Protein AF-A0A8T6Q153-F1 (afdb_monomer)

Radius of gyration: 11.54 Å; Cα contacts (8 Å, |Δi|>4): 55; chains: 1; bounding box: 26×25×30 Å

Structure (mmCIF, N/CA/C/O backbone):
data_AF-A0A8T6Q153-F1
#
_entry.id   AF-A0A8T6Q153-F1
#
loop_
_atom_site.group_PDB
_atom_site.id
_atom_site.type_symbol
_atom_site.label_atom_id
_atom_site.label_alt_id
_atom_site.label_comp_id
_atom_site.label_asym_id
_atom_site.label_entity_id
_atom_site.label_seq_id
_atom_site.pdbx_PDB_ins_code
_atom_site.Cartn_x
_atom_site.Cartn_y
_atom_site.Cartn_z
_atom_site.occupancy
_atom_site.B_iso_or_equiv
_atom_site.auth_seq_id
_atom_site.auth_comp_id
_atom_site.auth_asym_id
_atom_site.auth_atom_id
_atom_site.pdbx_PDB_model_num
ATOM 1 N N . MET A 1 1 ? -8.298 7.581 -4.790 1.00 91.44 1 MET A N 1
ATOM 2 C CA . MET A 1 1 ? -7.137 7.676 -3.864 1.00 91.44 1 MET A CA 1
ATOM 3 C C . MET A 1 1 ? -5.798 7.721 -4.620 1.00 91.44 1 MET A C 1
ATOM 5 O O . MET A 1 1 ? -5.794 7.514 -5.827 1.00 91.44 1 MET A O 1
ATOM 9 N N . LYS A 1 2 ? -4.661 7.996 -3.956 1.00 93.81 2 LYS A N 1
ATOM 10 C CA . LYS A 1 2 ? -3.315 7.999 -4.577 1.00 93.81 2 LYS A CA 1
ATOM 11 C C . LYS A 1 2 ? -2.427 6.902 -4.001 1.00 93.81 2 LYS A C 1
ATOM 13 O O . LYS A 1 2 ? -2.561 6.555 -2.829 1.00 93.81 2 LYS A O 1
ATOM 18 N N . ILE A 1 3 ? -1.511 6.392 -4.818 1.00 93.88 3 ILE A N 1
ATOM 19 C CA . ILE A 1 3 ? -0.454 5.492 -4.353 1.00 93.88 3 ILE A CA 1
ATOM 20 C C . ILE A 1 3 ? 0.557 6.317 -3.557 1.00 93.88 3 ILE A C 1
ATOM 22 O O . ILE A 1 3 ? 1.066 7.324 -4.047 1.00 93.88 3 ILE A O 1
ATOM 26 N N . ILE A 1 4 ? 0.850 5.890 -2.336 1.00 96.00 4 ILE A N 1
ATOM 27 C CA . ILE A 1 4 ? 1.782 6.556 -1.423 1.00 96.00 4 ILE A CA 1
ATOM 28 C C . ILE A 1 4 ? 3.008 5.681 -1.174 1.00 96.00 4 ILE A C 1
ATOM 30 O O . ILE A 1 4 ? 3.068 4.518 -1.585 1.00 96.00 4 ILE A O 1
ATOM 34 N N . THR A 1 5 ? 4.003 6.231 -0.484 1.00 95.88 5 THR A N 1
ATOM 35 C CA . THR A 1 5 ? 5.172 5.446 -0.090 1.00 95.88 5 THR A CA 1
ATOM 36 C C . THR A 1 5 ? 4.801 4.397 0.962 1.00 95.88 5 THR A C 1
ATOM 38 O O . THR A 1 5 ? 3.870 4.565 1.757 1.00 95.88 5 THR A O 1
ATOM 41 N N . ARG A 1 6 ? 5.595 3.321 1.041 1.00 94.81 6 ARG A N 1
ATOM 42 C CA . ARG A 1 6 ? 5.451 2.309 2.100 1.00 94.81 6 ARG A CA 1
ATOM 43 C C . ARG A 1 6 ? 5.529 2.939 3.494 1.00 94.81 6 ARG A C 1
ATOM 45 O O . ARG A 1 6 ? 4.760 2.570 4.374 1.00 94.81 6 ARG A O 1
ATOM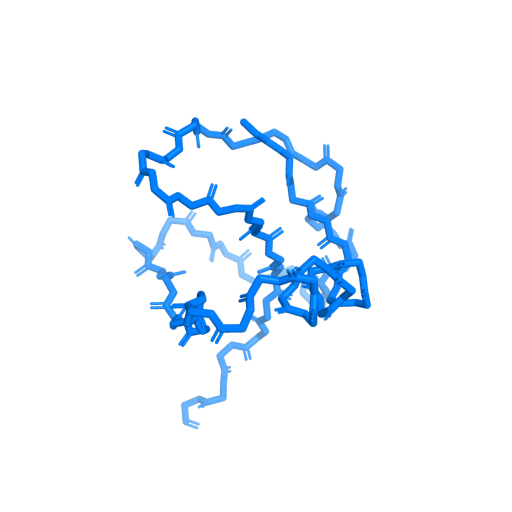 52 N N . GLY A 1 7 ? 6.430 3.900 3.706 1.00 96.06 7 GLY A N 1
ATOM 53 C CA . GLY A 1 7 ? 6.587 4.579 4.997 1.00 96.06 7 GLY A CA 1
ATOM 54 C C . GLY A 1 7 ? 5.324 5.322 5.439 1.00 96.06 7 GLY A C 1
ATOM 55 O O . GLY A 1 7 ? 4.908 5.203 6.594 1.00 96.06 7 GLY A O 1
ATOM 56 N N . GLU A 1 8 ? 4.675 6.034 4.517 1.00 96.38 8 GLU A N 1
ATOM 57 C CA . GLU A 1 8 ? 3.408 6.721 4.783 1.00 96.38 8 GLU A CA 1
ATOM 58 C C . GLU A 1 8 ? 2.274 5.733 5.065 1.00 96.38 8 GLU A C 1
ATOM 60 O O . GLU A 1 8 ? 1.565 5.895 6.059 1.00 96.38 8 GLU A O 1
ATOM 65 N N . ALA A 1 9 ? 2.156 4.665 4.270 1.00 95.69 9 ALA A N 1
ATOM 66 C CA . ALA A 1 9 ? 1.160 3.619 4.501 1.00 95.69 9 ALA A CA 1
ATOM 67 C C . ALA A 1 9 ? 1.336 2.957 5.878 1.00 95.69 9 ALA A C 1
ATOM 69 O O . ALA A 1 9 ? 0.367 2.775 6.614 1.00 95.69 9 ALA A O 1
ATOM 70 N N . MET A 1 10 ? 2.579 2.682 6.290 1.00 96.38 10 MET A N 1
ATOM 71 C CA . MET A 1 10 ? 2.872 2.135 7.619 1.00 96.38 10 MET A CA 1
ATOM 72 C C . MET A 1 10 ? 2.600 3.133 8.752 1.00 96.38 10 MET A C 1
ATOM 74 O O . MET A 1 10 ? 2.291 2.730 9.874 1.00 96.38 10 MET A O 1
ATOM 78 N N . ARG A 1 11 ? 2.709 4.444 8.505 1.00 97.12 11 ARG A N 1
ATOM 79 C CA . ARG A 1 11 ? 2.297 5.470 9.475 1.00 97.12 11 ARG A CA 1
ATOM 80 C C . ARG A 1 11 ? 0.780 5.460 9.674 1.00 97.12 11 ARG A C 1
ATOM 82 O O . ARG A 1 11 ? 0.347 5.465 10.821 1.00 97.12 11 ARG A O 1
ATOM 89 N N . ILE A 1 12 ? 0.005 5.348 8.595 1.00 96.31 12 ILE A N 1
ATOM 90 C CA . ILE A 1 12 ? -1.462 5.222 8.654 1.00 96.31 12 ILE A CA 1
ATOM 91 C C . ILE A 1 12 ? -1.869 3.918 9.350 1.00 96.31 12 ILE A C 1
ATOM 93 O O . ILE A 1 12 ? -2.729 3.940 10.228 1.00 96.31 12 ILE A O 1
ATOM 97 N N . HIS A 1 13 ? -1.219 2.796 9.024 1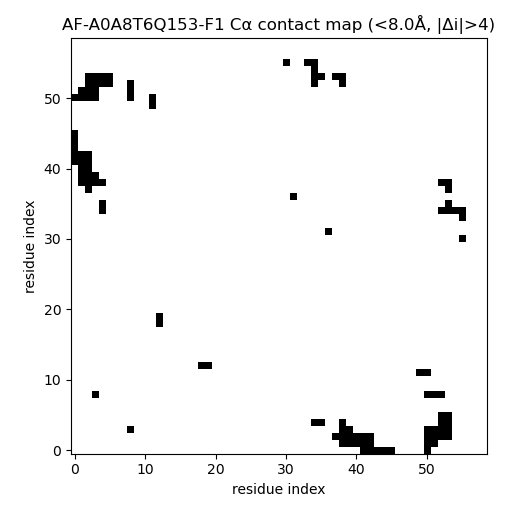.00 95.38 13 HIS A N 1
ATOM 98 C CA . HIS A 1 13 ? -1.491 1.502 9.657 1.00 95.38 13 HIS A CA 1
ATOM 99 C C . HIS A 1 13 ? -1.275 1.543 11.178 1.00 95.38 13 HIS A C 1
ATOM 101 O O . HIS A 1 13 ? -2.119 1.070 11.932 1.00 95.38 13 HIS A O 1
ATOM 107 N N . ARG A 1 14 ? -0.200 2.193 11.650 1.00 95.88 14 ARG A N 1
ATOM 108 C CA . ARG A 1 14 ? 0.058 2.377 13.092 1.00 95.88 14 ARG A CA 1
ATOM 109 C C . ARG A 1 14 ? -1.004 3.220 13.804 1.00 95.88 14 ARG A C 1
ATOM 111 O O . ARG A 1 14 ? -1.239 3.003 14.985 1.00 95.88 14 ARG A O 1
ATOM 118 N N . GLN A 1 15 ? -1.637 4.161 13.105 1.00 97.19 15 GLN A N 1
ATOM 119 C CA . GLN A 1 15 ? -2.743 4.963 13.647 1.00 97.19 15 GLN A CA 1
ATOM 120 C C . GLN A 1 15 ? -4.072 4.190 13.688 1.00 97.19 15 GLN A C 1
ATOM 122 O O . GLN A 1 15 ? -4.960 4.551 14.452 1.00 97.19 15 GLN A O 1
ATOM 127 N N . HIS A 1 16 ? -4.202 3.118 12.900 1.00 95.81 16 HIS A N 1
ATOM 128 C CA . HIS A 1 16 ? -5.421 2.319 12.767 1.00 95.81 16 HIS A CA 1
ATOM 129 C C . HIS A 1 16 ? -5.108 0.838 13.035 1.00 95.81 16 HIS A C 1
ATOM 131 O O . HIS A 1 16 ? -5.049 0.050 12.090 1.00 95.81 16 HIS A O 1
ATOM 137 N N . PRO A 1 17 ? -4.914 0.414 14.296 1.00 90.25 17 PRO A N 1
ATOM 138 C CA . PRO A 1 17 ? -4.459 -0.944 14.623 1.00 90.25 17 PRO A CA 1
ATOM 139 C C . PRO A 1 17 ? -5.429 -2.061 14.200 1.00 90.25 17 PRO A C 1
ATOM 141 O O . PRO A 1 17 ? -5.006 -3.197 14.025 1.00 90.25 17 PRO A O 1
ATOM 144 N N . ALA A 1 18 ? -6.713 -1.750 13.986 1.00 94.69 18 ALA A N 1
ATOM 145 C CA . ALA A 1 18 ? -7.694 -2.691 13.433 1.00 94.69 18 ALA A CA 1
ATOM 146 C C . ALA A 1 18 ? -7.551 -2.910 11.911 1.00 94.69 18 ALA A C 1
ATOM 148 O O . ALA A 1 18 ? -8.154 -3.827 11.353 1.00 94.69 18 ALA A O 1
ATOM 149 N N . SER A 1 19 ? -6.779 -2.063 11.223 1.00 94.25 19 SER A N 1
ATOM 150 C CA . SER A 1 19 ? -6.506 -2.220 9.794 1.00 94.25 19 SER A CA 1
ATOM 151 C C . SER A 1 19 ? -5.567 -3.401 9.542 1.00 94.25 19 SER A C 1
ATOM 153 O O . SER A 1 19 ? -4.778 -3.790 10.399 1.00 94.25 19 SER A O 1
ATOM 155 N N . ARG A 1 20 ? -5.638 -3.986 8.344 1.00 94.19 20 ARG A N 1
ATOM 156 C CA . ARG A 1 20 ? -4.815 -5.135 7.947 1.00 94.19 20 ARG A CA 1
ATOM 157 C C . ARG A 1 20 ? -4.069 -4.820 6.660 1.00 94.19 20 ARG A C 1
ATOM 159 O O . ARG A 1 20 ? -4.647 -4.246 5.740 1.00 94.19 20 ARG A O 1
ATOM 166 N N . LEU A 1 21 ? -2.808 -5.241 6.581 1.00 92.62 21 LEU A N 1
ATOM 167 C CA . LEU A 1 21 ? -2.089 -5.298 5.312 1.00 92.62 21 LEU A CA 1
ATOM 168 C C . LEU A 1 21 ? -2.536 -6.549 4.556 1.00 92.62 21 LEU A C 1
ATOM 170 O O . LEU A 1 21 ? -2.565 -7.642 5.122 1.00 92.62 21 LEU A O 1
ATOM 174 N N . PHE A 1 22 ? -2.858 -6.394 3.277 1.00 89.62 22 PHE A N 1
ATOM 175 C CA . PHE A 1 22 ? -3.153 -7.512 2.393 1.00 89.62 22 PHE A CA 1
ATOM 176 C C . PHE A 1 22 ? -2.588 -7.238 0.994 1.00 89.62 22 PHE A C 1
ATOM 178 O O . PHE A 1 22 ? -2.611 -6.092 0.536 1.00 89.62 22 PHE A O 1
ATOM 185 N N . PRO A 1 23 ? -2.069 -8.264 0.302 1.00 88.44 23 PRO A N 1
ATOM 186 C CA . PRO A 1 23 ? -1.644 -8.113 -1.078 1.00 88.44 23 PRO A CA 1
ATOM 187 C C . PRO A 1 23 ? -2.869 -7.922 -1.977 1.00 88.44 23 PRO A C 1
ATOM 189 O O . PRO A 1 23 ? -3.791 -8.737 -1.979 1.00 88.44 23 PRO A O 1
ATOM 192 N N . PHE A 1 24 ? -2.857 -6.866 -2.787 1.00 83.25 24 PHE A N 1
ATOM 193 C CA . PHE A 1 24 ? -3.864 -6.621 -3.814 1.00 83.25 24 PHE A CA 1
ATOM 194 C C . PHE A 1 24 ? -3.181 -6.485 -5.169 1.00 83.25 24 PHE A C 1
ATOM 196 O O . PHE A 1 24 ? -2.402 -5.564 -5.400 1.00 83.25 24 PHE A O 1
ATOM 203 N N . CYS A 1 25 ? -3.455 -7.409 -6.086 1.00 77.44 25 CYS A N 1
ATOM 204 C CA . CYS A 1 25 ? -3.012 -7.266 -7.463 1.00 77.44 25 CYS A CA 1
ATOM 205 C C . CYS A 1 25 ? -3.992 -7.969 -8.395 1.00 77.44 25 CYS A C 1
ATOM 207 O O . CYS A 1 25 ? -4.273 -9.156 -8.264 1.00 77.44 25 CYS A O 1
ATOM 209 N N . THR A 1 26 ? -4.500 -7.195 -9.346 1.00 72.81 26 THR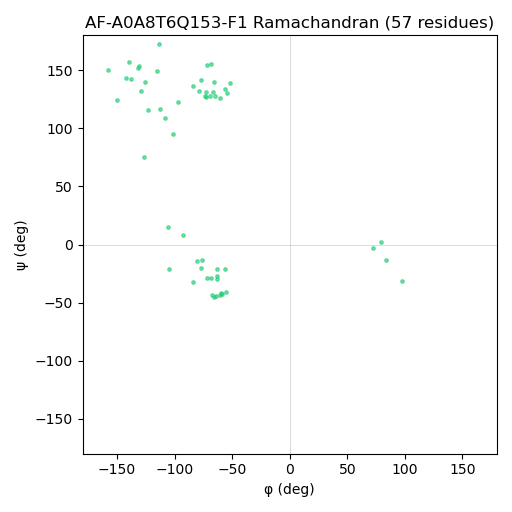 A N 1
ATOM 210 C CA . THR A 1 26 ? -5.452 -7.623 -10.374 1.00 72.81 26 THR A CA 1
ATOM 211 C C . THR A 1 26 ? -4.754 -8.073 -11.661 1.00 72.81 26 THR A C 1
ATOM 213 O O . THR A 1 26 ? -5.408 -8.238 -12.683 1.00 72.81 26 THR A O 1
ATOM 216 N N . GLY A 1 27 ? -3.419 -8.191 -11.654 1.00 74.81 27 GLY A N 1
ATOM 217 C CA . GLY A 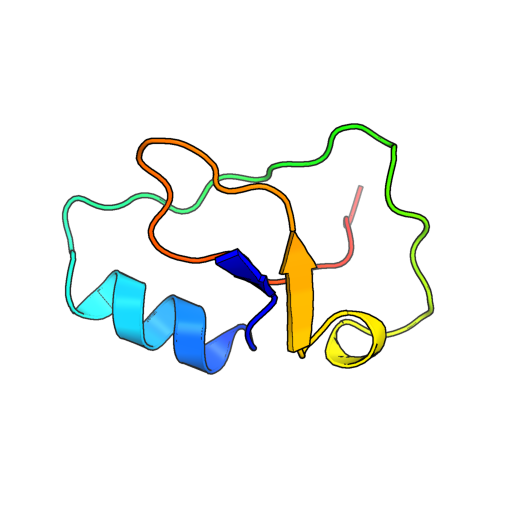1 27 ? -2.601 -8.453 -12.848 1.00 74.81 27 GLY A CA 1
A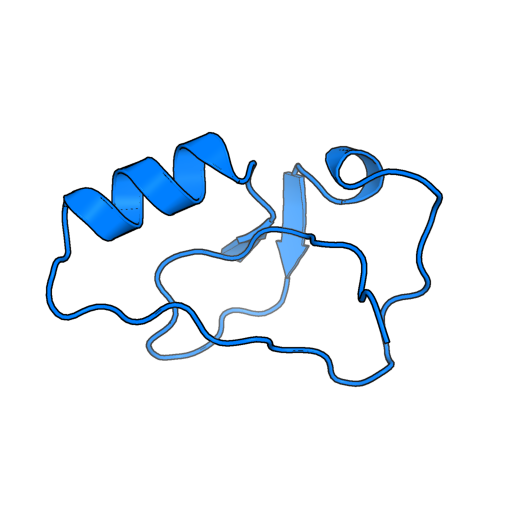TOM 218 C C . GLY A 1 27 ? -2.478 -7.262 -13.809 1.00 74.81 27 GLY A C 1
ATOM 219 O O . GLY A 1 27 ? -1.753 -7.340 -14.793 1.00 74.81 27 GLY A O 1
ATOM 220 N N . LYS A 1 28 ? -3.147 -6.138 -13.521 1.00 76.38 28 LYS A N 1
ATOM 221 C CA . LYS A 1 28 ? -3.209 -4.959 -14.404 1.00 76.38 28 LYS A CA 1
ATOM 222 C C . LYS A 1 28 ? -1.976 -4.054 -14.336 1.00 76.38 28 LYS A C 1
ATOM 224 O O . LYS A 1 28 ? -1.810 -3.189 -15.190 1.00 76.38 28 LYS A O 1
ATOM 229 N N . TYR A 1 29 ? -1.118 -4.227 -13.331 1.00 76.44 29 TYR A N 1
ATOM 230 C CA . TYR A 1 29 ? 0.030 -3.353 -13.096 1.00 76.44 29 TYR A CA 1
ATOM 231 C C . TYR A 1 29 ? 1.334 -4.076 -13.440 1.00 76.44 29 TYR A C 1
ATOM 233 O O . TYR A 1 29 ? 1.763 -4.981 -12.726 1.00 76.44 29 TYR A O 1
ATOM 241 N N . ARG A 1 30 ? 1.978 -3.665 -14.540 1.00 82.56 30 ARG A N 1
ATOM 242 C CA . ARG A 1 30 ? 3.311 -4.147 -14.929 1.00 82.56 30 ARG A CA 1
ATOM 243 C C . ARG A 1 30 ? 4.359 -3.542 -14.010 1.00 82.56 30 ARG A C 1
ATOM 245 O O . ARG A 1 30 ? 4.343 -2.328 -13.853 1.00 82.56 30 ARG A O 1
ATOM 252 N N . TRP A 1 31 ? 5.269 -4.352 -13.462 1.00 87.19 31 TRP A N 1
ATOM 253 C CA . TRP A 1 31 ? 6.405 -3.873 -12.663 1.00 87.19 31 TRP A CA 1
ATOM 254 C C . TRP A 1 31 ? 7.378 -3.031 -13.509 1.00 87.19 31 TRP A C 1
ATOM 256 O O . TRP A 1 31 ? 7.832 -3.489 -14.557 1.00 87.19 31 TRP A O 1
ATOM 266 N N . HIS A 1 32 ? 7.718 -1.824 -13.045 1.00 85.44 32 HIS A N 1
ATOM 267 C CA . HIS A 1 32 ? 8.592 -0.867 -13.747 1.00 85.44 32 HIS A CA 1
ATOM 268 C C . HIS A 1 32 ? 10.004 -0.742 -13.146 1.00 85.44 32 HIS A C 1
ATOM 270 O O . HIS A 1 32 ? 10.728 0.194 -13.460 1.00 85.44 32 HIS A O 1
ATOM 276 N N . GLY A 1 33 ? 10.416 -1.675 -12.285 1.00 85.56 33 GLY A N 1
ATOM 277 C CA . GLY A 1 33 ? 11.759 -1.686 -11.692 1.00 85.56 33 GLY A CA 1
ATOM 278 C C . GLY A 1 33 ? 11.826 -1.079 -10.291 1.00 85.56 33 GLY A C 1
ATOM 279 O O . GLY A 1 33 ? 12.576 -1.598 -9.468 1.00 85.56 33 GLY A O 1
ATOM 280 N N . SER A 1 34 ? 10.990 -0.084 -9.975 1.00 89.12 34 SER A N 1
ATOM 281 C CA . SER A 1 34 ? 10.900 0.492 -8.629 1.00 89.12 34 SER A CA 1
ATOM 282 C C . SER A 1 34 ? 9.466 0.789 -8.192 1.00 89.12 34 SER A C 1
ATOM 284 O O . SER A 1 34 ? 8.561 0.958 -9.012 1.00 89.12 34 SER A O 1
ATOM 286 N N . ALA A 1 35 ? 9.263 0.853 -6.874 1.00 89.19 35 ALA A N 1
ATOM 287 C CA . ALA A 1 35 ? 7.990 1.265 -6.292 1.00 89.19 35 ALA A CA 1
ATOM 288 C C . ALA A 1 35 ? 7.740 2.773 -6.477 1.00 89.19 35 ALA A C 1
ATOM 290 O O . ALA A 1 35 ? 6.583 3.176 -6.605 1.00 89.19 35 ALA A O 1
ATOM 291 N N . GLU A 1 36 ? 8.795 3.603 -6.557 1.00 90.25 36 GLU A N 1
ATOM 292 C CA . GLU A 1 36 ? 8.635 5.053 -6.754 1.00 90.25 36 GLU A CA 1
ATOM 293 C C . GLU A 1 36 ? 7.976 5.390 -8.088 1.00 90.25 36 GLU A C 1
ATOM 295 O O . GLU A 1 36 ? 7.272 6.391 -8.174 1.00 90.25 36 GLU A O 1
ATOM 300 N N . ALA A 1 37 ? 8.120 4.527 -9.100 1.00 91.12 37 ALA A N 1
ATOM 301 C CA . ALA A 1 37 ? 7.459 4.700 -10.389 1.00 91.12 37 ALA A CA 1
ATOM 302 C C . ALA A 1 37 ? 5.928 4.833 -10.270 1.00 91.12 37 ALA A C 1
ATOM 304 O O . ALA A 1 37 ? 5.295 5.353 -11.192 1.00 91.12 37 ALA A O 1
ATOM 305 N N . TYR A 1 38 ? 5.329 4.367 -9.167 1.00 91.00 38 TYR A N 1
ATOM 306 C CA . TYR A 1 38 ? 3.888 4.414 -8.912 1.00 91.00 38 TYR A CA 1
ATOM 307 C C . TYR A 1 38 ? 3.471 5.475 -7.899 1.00 91.00 38 TYR A C 1
ATOM 309 O O . TYR A 1 38 ? 2.302 5.852 -7.898 1.00 91.00 38 TYR A O 1
ATOM 317 N N . THR A 1 39 ? 4.379 5.947 -7.044 1.00 93.44 39 THR A N 1
ATOM 318 C CA . THR A 1 39 ? 4.059 6.946 -6.019 1.00 93.44 39 THR A CA 1
ATOM 319 C C . THR A 1 39 ? 3.452 8.194 -6.667 1.00 93.44 39 THR A C 1
ATOM 321 O O . THR A 1 39 ? 3.935 8.686 -7.682 1.00 93.44 39 THR A O 1
ATOM 324 N N . GLY A 1 40 ? 2.356 8.693 -6.101 1.00 93.38 40 GLY A N 1
ATOM 325 C CA . GLY A 1 40 ? 1.615 9.850 -6.601 1.00 93.38 40 GLY A CA 1
ATOM 326 C C . GLY A 1 40 ? 0.613 9.547 -7.718 1.00 93.38 40 GLY A C 1
ATOM 327 O O . GLY A 1 40 ? -0.247 10.391 -7.974 1.00 93.38 40 GLY A O 1
ATOM 328 N N . ARG A 1 41 ? 0.655 8.360 -8.346 1.00 92.06 41 ARG A N 1
ATOM 329 C CA . ARG A 1 41 ? -0.351 7.971 -9.346 1.00 92.06 41 ARG A CA 1
ATOM 330 C C . ARG A 1 41 ? -1.721 7.823 -8.697 1.00 92.06 41 ARG A C 1
ATOM 332 O O . ARG A 1 41 ? -1.855 7.282 -7.596 1.00 92.06 41 ARG A O 1
ATOM 339 N N . GLU A 1 42 ? -2.740 8.282 -9.410 1.00 91.94 42 GLU A N 1
ATOM 340 C CA . GLU A 1 42 ? -4.126 8.117 -8.996 1.00 91.94 42 GLU A CA 1
ATOM 341 C C . GLU A 1 42 ? -4.604 6.693 -9.261 1.00 91.94 42 GLU A C 1
ATOM 343 O O . GLU A 1 42 ? -4.277 6.076 -10.277 1.00 91.94 42 GLU A O 1
ATOM 348 N N . VAL A 1 43 ? -5.393 6.174 -8.328 1.00 87.88 43 VAL A N 1
ATOM 349 C CA . VAL A 1 43 ? -6.102 4.907 -8.466 1.00 87.88 43 VAL A CA 1
ATOM 350 C C . VAL A 1 43 ? -7.556 5.108 -8.074 1.00 87.88 43 VAL A C 1
ATOM 352 O O . VAL A 1 43 ? -7.897 5.989 -7.269 1.00 87.88 43 VAL A O 1
ATOM 355 N N . GLN A 1 44 ? -8.411 4.266 -8.650 1.00 88.81 44 GLN A N 1
ATOM 356 C CA . GLN A 1 44 ? -9.815 4.210 -8.277 1.00 88.81 44 GLN A CA 1
ATOM 357 C C . GLN A 1 44 ? -9.937 4.059 -6.761 1.00 88.81 44 GLN A C 1
ATOM 359 O O . GLN A 1 44 ? -9.150 3.353 -6.130 1.00 88.81 44 GLN A O 1
ATOM 364 N N . ASP A 1 45 ? -10.897 4.771 -6.185 1.00 88.69 45 ASP A N 1
ATOM 365 C CA . ASP A 1 45 ? -11.174 4.664 -4.764 1.00 88.69 45 ASP A CA 1
ATOM 366 C C . ASP A 1 45 ? -11.718 3.271 -4.431 1.00 88.69 45 ASP A C 1
ATOM 368 O O . ASP A 1 45 ? -12.596 2.762 -5.133 1.00 88.69 45 ASP A O 1
ATOM 372 N N . ILE A 1 46 ? -11.156 2.636 -3.402 1.00 88.81 46 ILE A N 1
ATOM 373 C CA . ILE A 1 46 ? -11.516 1.273 -3.007 1.00 88.81 46 ILE A CA 1
ATOM 374 C C . ILE A 1 46 ? -12.197 1.347 -1.636 1.00 88.81 46 ILE A C 1
ATOM 376 O O . ILE A 1 46 ? -11.541 1.724 -0.659 1.00 88.81 46 I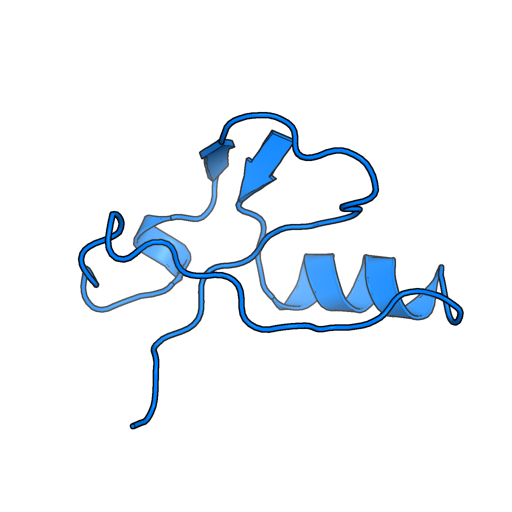LE A O 1
ATOM 380 N N . PRO A 1 47 ? -13.484 0.967 -1.525 1.00 91.50 47 PRO A N 1
ATOM 381 C CA . PRO A 1 47 ? -14.197 0.994 -0.253 1.00 91.50 47 PRO A CA 1
ATOM 382 C C . PRO A 1 47 ? -13.463 0.207 0.840 1.00 91.50 47 PRO A C 1
ATOM 384 O O . PRO A 1 47 ? -13.070 -0.941 0.639 1.00 91.50 47 PRO A O 1
ATOM 387 N N . GLY A 1 48 ? -13.279 0.832 2.006 1.00 92.12 48 GLY A N 1
ATOM 388 C CA . GLY A 1 48 ? -12.613 0.220 3.161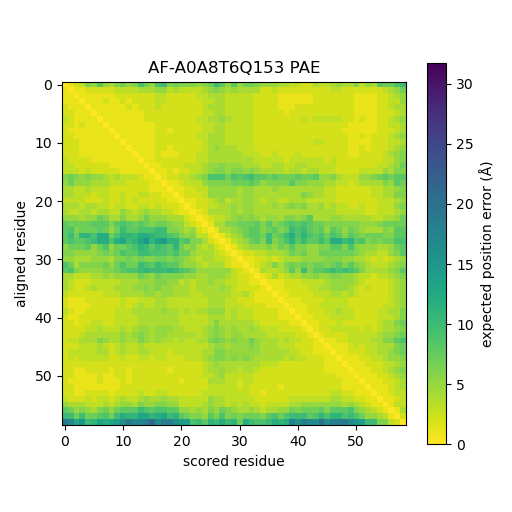 1.00 92.12 48 GLY A CA 1
ATOM 389 C C . GLY A 1 48 ? -11.079 0.200 3.105 1.00 92.12 48 GLY A C 1
ATOM 390 O O . GLY A 1 48 ? -10.453 -0.311 4.033 1.00 92.12 48 GLY A O 1
ATOM 391 N N . VAL A 1 49 ? -10.453 0.762 2.064 1.00 94.50 49 VAL A N 1
ATOM 392 C CA . VAL A 1 49 ? -8.990 0.843 1.955 1.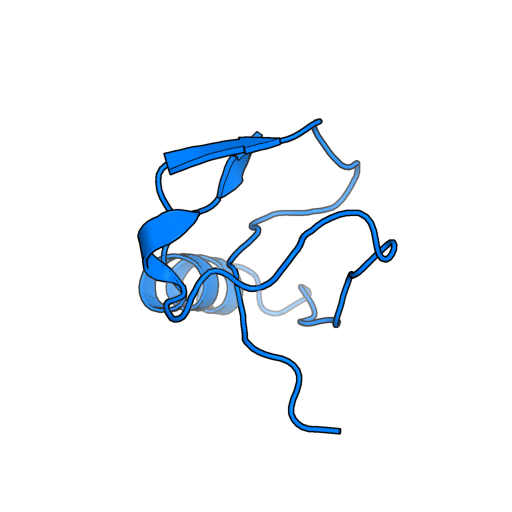00 94.50 49 VAL A CA 1
ATOM 393 C C . VAL A 1 49 ? -8.491 2.204 2.431 1.00 94.50 49 VAL A C 1
ATOM 395 O O . VAL A 1 49 ? -8.854 3.243 1.891 1.00 94.50 49 VAL A O 1
ATOM 398 N N . LEU A 1 50 ? -7.603 2.190 3.427 1.00 94.81 50 LEU A N 1
ATOM 399 C CA . LEU A 1 50 ? -7.029 3.411 4.006 1.00 94.81 50 LEU A CA 1
ATOM 400 C C . LEU A 1 50 ? -5.829 3.952 3.214 1.00 94.81 50 LEU A C 1
ATOM 402 O O . LEU A 1 50 ? -5.590 5.156 3.189 1.00 94.81 50 LEU A O 1
ATOM 406 N N . ALA A 1 51 ? -5.039 3.070 2.601 1.00 95.25 51 ALA A N 1
ATOM 407 C CA . ALA A 1 51 ? -3.816 3.427 1.891 1.00 95.25 51 ALA A CA 1
ATOM 408 C C . ALA A 1 51 ? -3.431 2.347 0.876 1.00 95.25 51 ALA A C 1
ATOM 410 O O . ALA A 1 51 ? -3.676 1.163 1.102 1.00 95.25 51 ALA A O 1
ATOM 411 N N . VAL A 1 52 ? -2.771 2.755 -0.211 1.00 93.88 52 VAL A N 1
ATOM 412 C CA . VAL A 1 52 ? -2.206 1.851 -1.222 1.00 93.88 52 VAL A CA 1
ATOM 413 C C . VAL A 1 52 ? -0.750 2.234 -1.459 1.00 93.88 52 VAL A C 1
ATOM 415 O O . VAL A 1 52 ? -0.447 3.404 -1.675 1.00 93.88 52 VAL A O 1
ATOM 418 N N . PHE A 1 53 ? 0.150 1.254 -1.450 1.00 94.00 53 PHE A N 1
ATOM 419 C CA . PHE A 1 53 ? 1.546 1.415 -1.855 1.00 94.00 53 PHE A CA 1
ATOM 420 C C . PHE A 1 53 ? 1.929 0.293 -2.822 1.00 94.00 53 PHE A C 1
ATOM 422 O O . PHE A 1 53 ? 1.347 -0.792 -2.788 1.00 94.00 53 PHE A O 1
ATOM 429 N N . ALA A 1 54 ? 2.890 0.557 -3.705 1.00 92.56 54 ALA A N 1
ATOM 430 C CA . ALA A 1 54 ? 3.396 -0.450 -4.628 1.00 92.56 54 ALA A CA 1
ATOM 431 C C . ALA A 1 54 ? 4.481 -1.305 -3.959 1.00 92.56 54 ALA A C 1
ATOM 433 O O . ALA A 1 54 ? 5.390 -0.782 -3.315 1.00 92.56 54 ALA A O 1
ATOM 434 N N . GLU A 1 55 ? 4.418 -2.618 -4.163 1.00 90.75 55 GLU A N 1
ATOM 435 C CA . GLU A 1 55 ? 5.447 -3.563 -3.736 1.00 90.75 55 GLU A CA 1
ATOM 436 C C . GLU A 1 55 ? 5.691 -4.591 -4.844 1.00 90.75 55 GLU A C 1
ATOM 438 O O . GLU A 1 55 ? 4.765 -5.010 -5.546 1.00 90.75 55 GLU A O 1
ATOM 443 N N . ARG A 1 56 ? 6.955 -4.982 -5.031 1.00 87.19 56 ARG A N 1
ATOM 444 C CA . ARG A 1 56 ? 7.314 -6.030 -5.985 1.00 87.19 56 ARG A CA 1
ATOM 445 C C . ARG A 1 56 ? 6.895 -7.380 -5.413 1.00 87.19 56 ARG A C 1
ATOM 447 O O . ARG A 1 56 ? 7.327 -7.733 -4.318 1.00 87.19 56 ARG A O 1
ATOM 454 N N . ARG A 1 57 ? 6.142 -8.166 -6.186 1.00 81.19 57 ARG A N 1
ATOM 455 C CA . ARG A 1 57 ? 5.917 -9.578 -5.858 1.00 81.19 57 ARG A CA 1
ATOM 456 C C . ARG A 1 57 ? 7.254 -10.322 -5.834 1.00 81.19 57 ARG A C 1
ATOM 458 O O . ARG A 1 57 ? 8.030 -10.244 -6.789 1.00 81.19 57 ARG A O 1
ATOM 465 N N . LYS A 1 58 ? 7.522 -10.994 -4.720 1.00 73.38 58 LYS A N 1
ATOM 466 C CA . LYS A 1 58 ? 8.512 -12.063 -4.630 1.00 73.38 58 LYS A CA 1
ATOM 467 C C . LYS A 1 58 ? 7.689 -13.344 -4.657 1.00 73.38 58 LYS A C 1
ATOM 469 O O . LYS A 1 58 ? 7.085 -13.673 -3.640 1.00 73.38 58 LYS A O 1
ATOM 474 N N . ASP A 1 59 ? 7.544 -13.915 -5.844 1.00 71.06 59 ASP A N 1
ATOM 475 C CA . ASP A 1 59 ? 7.014 -15.271 -5.985 1.00 71.06 59 ASP A CA 1
ATOM 476 C C . ASP A 1 59 ? 8.071 -16.281 -5.509 1.00 71.06 59 ASP A C 1
ATOM 478 O O . ASP A 1 59 ? 9.282 -15.957 -5.630 1.00 71.06 59 ASP A O 1
#

Organism: Escherichia coli (NCBI:txid562)

Sequence (59 aa):
MKIITRGEAMRIHRQHPASRLFPFCTGKYRWHGSAEAYTGREVQDIPGVLAVFAERRKD

InterPro domains:
  IPR009329 Protein of unknown function DUF987 [PF06174] (1-59)

Solvent-accessible surface area (backbone atoms only — not comparable to full-atom values): 4068 Å² total; per-residue (Å²): 79,54,27,39,52,64,69,58,43,52,53,53,43,70,76,36,75,91,61,76,92,74,95,82,81,86,80,80,74,80,88,80,90,52,48,70,83,45,47,71,41,77,44,83,74,55,91,95,61,92,68,46,54,65,75,83,86,80,129

Mean predicted aligned error: 3.73 Å

pLDDT: mean 89.86, std 6.72, range [71.06, 97.19]

Foldseek 3Di:
DAAAAPVVVVVVCVVPVVDDDDDDDPVPDDDPPDQVVRG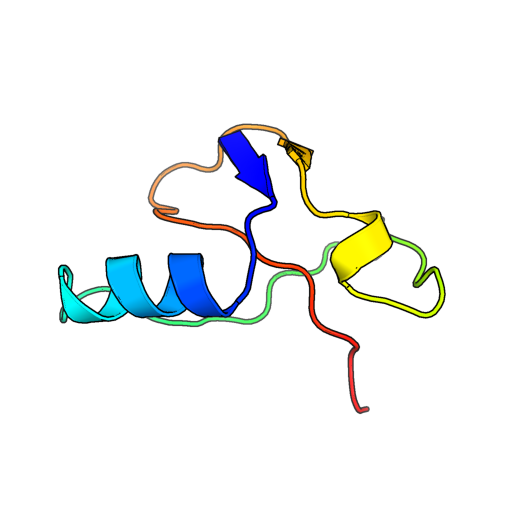GPDDDDDPPDPHHTDDDDDD

Secondary structure (DSSP, 8-state):
-BB--HHHHHHHHHH-TT--------S-----SSSTTTTT-B----TT---B-------